Protein AF-A0A7V8E0U6-F1 (afdb_monomer_lite)

Secondary structure (DSSP, 8-state):
-----THHHHHHHHHHHHHHHTT-------TTSSSS-HHHHHTTPPPTT-SHHIIIIIHHHHHHHHHHHHHTTS-THHHHHHHTTPPPTT--TTTT-TTS-HHHHHHHHHHHHHHTTTHHHHHTTTHHHHTTTTS-TTSHHHHHHHTT-

Sequence (149 aa):
MKSASIGGILVLVVALTAAAWLAFDGASGGGCAQSGDCARCHKGSPPSTHTPGYVAEGHGPAALLNRASCLGCHKRESCDECHLKERPKWHTSGFRAPGRGREEREEHVRVAAAHRQACGECHAVRFASQCAECHRPDEAWLKAAEGER

pLDDT: mean 75.72, std 17.38, range [38.5, 96.12]

Radius of gyration: 33.5 Å; chains: 1; bounding box: 38×29×120 Å

Structure (mmCIF, N/CA/C/O backbone):
data_AF-A0A7V8E0U6-F1
#
_entry.id   AF-A0A7V8E0U6-F1
#
loop_
_atom_site.group_PDB
_atom_site.id
_atom_site.type_symbol
_atom_site.label_atom_id
_atom_site.label_alt_id
_atom_site.label_comp_id
_atom_site.label_asym_id
_atom_site.label_entity_id
_atom_site.label_seq_id
_atom_site.pdbx_PDB_ins_code
_atom_site.Cartn_x
_atom_site.Cartn_y
_atom_site.Cartn_z
_atom_site.occupancy
_atom_site.B_iso_or_equiv
_atom_site.auth_seq_id
_atom_site.auth_comp_id
_atom_site.auth_asym_id
_atom_site.auth_atom_id
_atom_site.pdbx_PDB_model_num
ATOM 1 N N . MET A 1 1 ? 15.952 13.798 -97.010 1.00 42.66 1 MET A N 1
ATOM 2 C CA . MET A 1 1 ? 17.009 13.391 -96.059 1.00 42.66 1 MET A CA 1
ATOM 3 C C . MET A 1 1 ? 16.366 13.146 -94.697 1.00 42.66 1 MET A C 1
ATOM 5 O O . MET A 1 1 ? 15.812 14.074 -94.139 1.00 42.66 1 MET A O 1
ATOM 9 N N . LYS A 1 2 ? 16.383 11.873 -94.270 1.00 44.47 2 LYS A N 1
ATOM 10 C CA . LYS A 1 2 ? 16.235 11.281 -92.920 1.00 44.47 2 LYS A CA 1
ATOM 11 C C . LYS A 1 2 ? 15.238 11.909 -91.923 1.00 44.47 2 LYS A C 1
ATOM 13 O O . LYS A 1 2 ? 15.576 12.820 -91.178 1.00 44.47 2 LYS A O 1
ATOM 18 N N . SER A 1 3 ? 14.061 11.285 -91.831 1.00 48.78 3 SER A N 1
ATOM 19 C CA . SER A 1 3 ? 13.158 11.343 -90.676 1.00 48.78 3 SER A CA 1
ATOM 20 C C . SER A 1 3 ? 13.837 10.726 -89.446 1.00 48.78 3 SER A C 1
ATOM 22 O O . SER A 1 3 ? 14.293 9.584 -89.504 1.00 48.78 3 SER A O 1
ATOM 24 N N . ALA A 1 4 ? 13.925 11.473 -88.346 1.00 51.97 4 ALA A N 1
ATOM 25 C CA . ALA A 1 4 ? 14.442 10.983 -87.072 1.00 51.97 4 ALA A CA 1
ATOM 26 C C . ALA A 1 4 ? 13.318 10.296 -86.274 1.00 51.97 4 ALA A C 1
ATOM 28 O O . ALA A 1 4 ? 12.265 10.885 -86.034 1.00 51.97 4 ALA A O 1
ATOM 29 N N . SER A 1 5 ? 13.540 9.040 -85.882 1.00 49.00 5 SER A N 1
ATOM 30 C CA . SER A 1 5 ? 12.605 8.230 -85.095 1.00 49.00 5 SER A CA 1
ATOM 31 C C . SER A 1 5 ? 12.454 8.763 -83.668 1.00 49.00 5 SER A C 1
ATOM 33 O O . SER A 1 5 ? 13.331 8.587 -82.828 1.00 49.00 5 SER A O 1
ATOM 35 N N . ILE A 1 6 ? 11.290 9.346 -83.382 1.00 55.16 6 ILE A N 1
ATOM 36 C CA . ILE A 1 6 ? 10.866 9.848 -82.060 1.00 55.16 6 ILE A CA 1
ATOM 37 C C . ILE A 1 6 ? 10.639 8.693 -81.049 1.00 55.16 6 ILE A C 1
ATOM 39 O O . ILE A 1 6 ? 10.606 8.909 -79.840 1.00 55.16 6 ILE A O 1
ATOM 43 N N . GLY A 1 7 ? 10.566 7.439 -81.513 1.00 47.44 7 GLY A N 1
ATOM 44 C CA . GLY A 1 7 ? 10.284 6.261 -80.679 1.00 47.44 7 GLY A CA 1
ATOM 45 C C . GLY A 1 7 ? 11.411 5.790 -79.745 1.00 47.44 7 GLY A C 1
ATOM 46 O O . GLY A 1 7 ? 11.140 5.021 -78.830 1.00 47.44 7 GLY A O 1
ATOM 47 N N . GLY A 1 8 ? 12.658 6.239 -79.931 1.00 47.91 8 GLY A N 1
ATOM 48 C CA . GLY A 1 8 ? 13.799 5.770 -79.123 1.00 47.91 8 GLY A CA 1
ATOM 49 C C . GLY A 1 8 ? 13.958 6.461 -77.763 1.00 47.91 8 GLY A C 1
ATOM 50 O O . GLY A 1 8 ? 14.526 5.883 -76.840 1.00 47.91 8 GLY A O 1
ATOM 51 N N . ILE A 1 9 ? 13.447 7.687 -77.616 1.00 52.44 9 ILE A N 1
ATOM 52 C CA . ILE A 1 9 ? 13.690 8.519 -76.423 1.00 52.44 9 ILE A CA 1
ATOM 53 C C . ILE A 1 9 ? 12.694 8.189 -75.298 1.00 52.44 9 ILE A C 1
ATOM 55 O O . ILE A 1 9 ? 13.054 8.238 -74.124 1.00 52.44 9 ILE A O 1
ATOM 59 N N . LEU A 1 10 ? 11.466 7.775 -75.632 1.00 47.56 10 LEU A N 1
ATOM 60 C CA . LEU A 1 10 ? 10.420 7.525 -74.632 1.00 47.56 10 LEU A CA 1
ATOM 61 C C . LEU A 1 10 ? 10.672 6.264 -73.783 1.00 47.56 10 LEU A C 1
ATOM 63 O O . LEU A 1 10 ? 10.297 6.226 -72.615 1.00 47.56 10 LEU A O 1
ATOM 67 N N . VAL A 1 11 ? 11.338 5.246 -74.341 1.00 51.78 11 VAL A N 1
ATOM 68 C CA . VAL A 1 11 ? 11.602 3.973 -73.640 1.00 51.78 11 VAL A CA 1
ATOM 69 C C . VAL A 1 11 ? 12.697 4.127 -72.572 1.00 51.78 11 VAL A C 1
ATOM 71 O O . VAL A 1 11 ? 12.629 3.496 -71.520 1.00 51.78 11 VAL A O 1
ATOM 74 N N . LEU A 1 12 ? 13.667 5.023 -72.784 1.00 47.62 12 LEU A N 1
ATOM 75 C CA . LEU A 1 12 ? 14.757 5.271 -71.831 1.00 47.62 12 LEU A CA 1
ATOM 76 C C . LEU A 1 12 ? 14.310 6.056 -70.585 1.00 47.62 12 LEU A C 1
ATOM 78 O O . LEU A 1 12 ? 14.838 5.818 -69.501 1.00 47.62 12 LEU A O 1
ATOM 82 N N . VAL A 1 13 ? 13.310 6.938 -70.693 1.00 52.38 13 VAL A N 1
ATOM 83 C CA . VAL A 1 13 ? 12.819 7.720 -69.539 1.00 52.38 13 VAL A CA 1
ATOM 84 C C . VAL A 1 13 ? 11.964 6.864 -68.595 1.00 52.38 13 VAL A C 1
ATOM 86 O O . VAL A 1 13 ? 12.038 7.032 -67.380 1.00 52.38 13 VAL A O 1
ATOM 89 N N . VAL A 1 14 ? 11.210 5.893 -69.122 1.00 51.28 14 VAL A N 1
ATOM 90 C CA . VAL A 1 14 ? 10.405 4.966 -68.301 1.00 51.28 14 VAL A CA 1
ATOM 91 C C . VAL A 1 14 ? 11.288 3.953 -67.556 1.00 51.28 14 VAL A C 1
ATOM 93 O O . VAL A 1 14 ? 10.996 3.604 -66.414 1.00 51.28 14 VAL A O 1
ATOM 96 N N . ALA A 1 15 ? 12.410 3.527 -68.145 1.00 51.03 15 ALA A N 1
ATOM 97 C CA . ALA A 1 15 ? 13.357 2.633 -67.473 1.00 51.03 15 ALA A CA 1
ATOM 98 C C . ALA A 1 15 ? 14.134 3.326 -66.332 1.00 51.03 15 ALA A C 1
ATOM 100 O O . ALA A 1 15 ? 14.417 2.702 -65.310 1.00 51.03 15 ALA A O 1
ATOM 101 N N . LEU A 1 16 ? 14.443 4.621 -66.471 1.00 49.34 16 LEU A N 1
ATOM 102 C CA . LEU A 1 16 ? 15.179 5.382 -65.454 1.00 49.34 16 LEU A CA 1
ATOM 103 C C . LEU A 1 16 ? 14.314 5.809 -64.259 1.00 49.34 16 LEU A C 1
ATOM 105 O O . LEU A 1 16 ? 14.841 5.955 -63.159 1.00 49.34 16 LEU A O 1
ATOM 109 N N . THR A 1 17 ? 12.995 5.957 -64.422 1.00 52.44 17 THR A N 1
ATOM 110 C CA . THR A 1 17 ? 12.105 6.193 -63.275 1.00 52.44 17 THR A CA 1
ATOM 111 C C . THR A 1 17 ? 11.807 4.901 -62.520 1.00 52.44 17 THR A C 1
ATOM 113 O O . THR A 1 17 ? 11.828 4.924 -61.295 1.00 52.44 17 THR A O 1
ATOM 116 N N . ALA A 1 18 ? 11.636 3.758 -63.196 1.00 49.75 18 ALA A N 1
ATOM 117 C CA . ALA A 1 18 ? 11.420 2.465 -62.532 1.00 49.75 18 ALA A CA 1
ATOM 118 C C . ALA A 1 18 ? 12.586 2.051 -61.608 1.00 49.75 18 ALA A C 1
ATOM 120 O O . ALA A 1 18 ? 12.354 1.503 -60.532 1.00 49.75 18 ALA A O 1
ATOM 121 N N . ALA A 1 19 ? 13.831 2.371 -61.980 1.00 50.41 19 ALA A N 1
ATOM 122 C CA . ALA A 1 19 ? 15.002 2.125 -61.134 1.00 50.41 19 ALA A CA 1
ATOM 123 C C . ALA A 1 19 ? 15.084 3.063 -59.910 1.00 50.41 19 ALA A C 1
ATOM 125 O O . ALA A 1 19 ? 15.640 2.680 -58.885 1.00 50.41 19 ALA A O 1
ATOM 126 N N . ALA A 1 20 ? 14.504 4.266 -59.985 1.00 50.25 20 ALA A N 1
ATOM 127 C CA . ALA A 1 20 ? 14.517 5.237 -58.890 1.00 50.25 20 ALA A CA 1
ATOM 128 C C . ALA A 1 20 ? 13.473 4.940 -57.793 1.00 50.25 20 ALA A C 1
ATOM 130 O O . ALA A 1 20 ? 13.692 5.294 -56.638 1.00 50.25 20 ALA A O 1
ATOM 131 N N . TRP A 1 21 ? 12.369 4.251 -58.115 1.00 51.75 21 TRP A N 1
ATOM 132 C CA . TRP A 1 21 ? 11.378 3.817 -57.113 1.00 51.75 21 TRP A CA 1
ATOM 133 C C . TRP A 1 21 ? 11.857 2.626 -56.275 1.00 51.75 21 TRP A C 1
ATOM 135 O O . TRP A 1 21 ? 11.472 2.504 -55.116 1.00 51.75 21 TRP A O 1
ATOM 145 N N . LEU A 1 22 ? 12.723 1.773 -56.830 1.00 51.38 22 LEU A N 1
ATOM 146 C CA . LEU A 1 22 ? 13.298 0.626 -56.113 1.00 51.38 22 LEU A CA 1
ATOM 147 C C . LEU A 1 22 ? 14.477 1.003 -55.199 1.00 51.38 22 LEU A C 1
ATOM 149 O O . LEU A 1 22 ? 14.935 0.157 -54.440 1.00 51.38 22 LEU A O 1
ATOM 153 N N . ALA A 1 23 ? 14.953 2.250 -55.264 1.00 50.81 23 ALA A N 1
ATOM 154 C CA . ALA A 1 23 ? 16.053 2.767 -54.447 1.00 50.81 23 ALA A CA 1
ATOM 155 C C . ALA A 1 23 ? 15.599 3.790 -53.390 1.00 50.81 23 ALA A C 1
ATOM 157 O O . ALA A 1 23 ? 16.434 4.394 -52.718 1.00 50.81 23 ALA A O 1
ATOM 158 N N . PHE A 1 24 ? 14.288 4.002 -53.221 1.00 47.97 24 PHE A N 1
ATOM 159 C CA . PHE A 1 24 ? 13.779 4.725 -52.059 1.00 47.97 24 PHE A CA 1
ATOM 160 C C . PHE A 1 24 ? 13.767 3.757 -50.874 1.00 47.97 24 PHE A C 1
ATOM 162 O O . PHE A 1 24 ? 12.723 3.222 -50.499 1.00 47.97 24 PHE A O 1
ATOM 169 N N . ASP A 1 25 ? 14.961 3.489 -50.338 1.00 55.44 25 ASP A N 1
ATOM 170 C CA . ASP A 1 25 ? 15.151 2.868 -49.033 1.00 55.44 25 ASP A CA 1
ATOM 171 C C . ASP A 1 25 ? 14.319 3.663 -48.029 1.00 55.44 25 ASP A C 1
ATOM 173 O O . ASP A 1 25 ? 14.647 4.785 -47.629 1.00 55.44 25 ASP A O 1
ATOM 177 N N . GLY A 1 26 ? 13.156 3.098 -47.714 1.00 52.97 26 GLY A N 1
ATOM 178 C CA . GLY A 1 26 ? 12.222 3.660 -46.770 1.00 52.97 26 GLY A CA 1
ATOM 179 C C . GLY A 1 26 ? 12.950 3.906 -45.463 1.00 52.97 26 GLY A C 1
ATOM 180 O O . GLY A 1 26 ? 13.454 2.974 -44.853 1.00 52.97 26 GLY A O 1
ATOM 181 N N . ALA A 1 27 ? 12.969 5.175 -45.065 1.00 54.62 27 ALA A N 1
ATOM 182 C CA . ALA A 1 27 ? 13.224 5.639 -43.716 1.00 54.62 27 ALA A CA 1
ATOM 183 C C . ALA A 1 27 ? 14.419 4.969 -43.016 1.00 54.62 27 ALA A C 1
ATOM 185 O O . ALA A 1 27 ? 14.303 3.929 -42.371 1.00 54.62 27 ALA A O 1
ATOM 186 N N . SER A 1 28 ? 15.533 5.694 -42.975 1.00 56.56 28 SER A N 1
ATOM 187 C CA . SER A 1 28 ? 16.523 5.624 -41.900 1.00 56.56 28 SER A CA 1
ATOM 188 C C . SER A 1 28 ? 15.892 6.007 -40.544 1.00 56.56 28 SER A C 1
ATOM 190 O O . SER A 1 28 ? 16.256 7.005 -39.925 1.00 56.56 28 SER A O 1
ATOM 192 N N . GLY A 1 29 ? 14.896 5.244 -40.092 1.00 54.31 29 GLY A N 1
ATOM 193 C CA . GLY A 1 29 ? 14.456 5.185 -38.710 1.00 54.31 29 GLY A CA 1
ATOM 194 C C . GLY A 1 29 ? 15.443 4.293 -37.974 1.00 54.31 29 GLY A C 1
ATOM 195 O O . GLY A 1 29 ? 15.597 3.128 -38.326 1.00 54.31 29 GLY A O 1
ATOM 196 N N . GLY A 1 30 ? 16.170 4.869 -37.014 1.00 56.81 30 GLY A N 1
ATOM 197 C CA . GLY A 1 30 ? 17.247 4.203 -36.281 1.00 56.81 30 GLY A CA 1
ATOM 198 C C . GLY A 1 30 ? 16.896 2.770 -35.865 1.00 56.81 30 GLY A C 1
ATOM 199 O O . GLY A 1 30 ? 15.773 2.497 -35.443 1.00 56.81 30 GLY A O 1
ATOM 200 N N . GLY A 1 31 ? 17.873 1.870 -36.009 1.00 57.62 31 GLY A N 1
ATOM 201 C CA . GLY A 1 31 ? 17.757 0.403 -36.004 1.00 57.62 31 GLY A CA 1
ATOM 202 C C . GLY A 1 31 ? 17.262 -0.286 -34.724 1.00 57.62 31 GLY A C 1
ATOM 203 O O . GLY A 1 31 ? 17.632 -1.427 -34.466 1.00 57.62 31 GLY A O 1
ATOM 204 N N . CYS A 1 32 ? 16.422 0.363 -33.923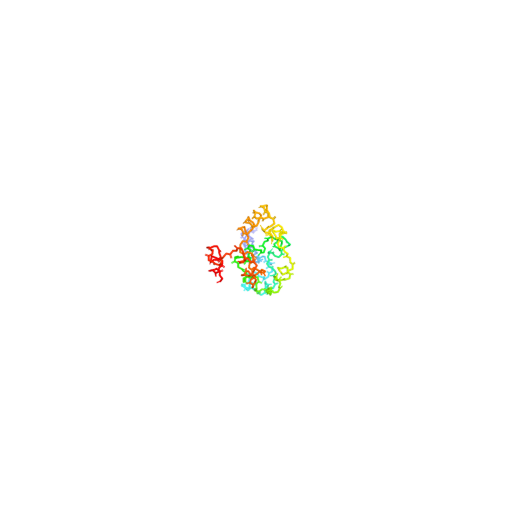 1.00 58.22 32 CYS A N 1
ATOM 205 C CA . CYS A 1 32 ? 15.872 -0.181 -32.686 1.00 58.22 32 CYS A CA 1
ATOM 206 C C . CYS A 1 32 ? 14.651 -1.084 -32.928 1.00 58.22 32 CYS A C 1
ATOM 208 O O . CYS A 1 32 ? 14.470 -2.060 -32.209 1.00 58.22 32 CYS A O 1
ATOM 210 N N . ALA A 1 33 ? 13.823 -0.805 -33.944 1.00 59.41 33 ALA A N 1
ATOM 211 C CA . ALA A 1 33 ? 12.624 -1.608 -34.226 1.00 59.41 33 ALA A CA 1
ATOM 212 C C . ALA A 1 33 ? 12.917 -2.915 -34.991 1.00 59.41 33 ALA A C 1
ATOM 214 O O . ALA A 1 33 ? 12.077 -3.809 -35.034 1.00 59.41 33 ALA A O 1
ATOM 215 N N . GLN A 1 34 ? 14.098 -3.036 -35.604 1.00 60.84 34 GLN A N 1
ATOM 216 C CA . GLN A 1 34 ? 14.380 -4.068 -36.607 1.00 60.84 34 GLN A CA 1
ATOM 217 C C . GLN A 1 34 ? 15.057 -5.325 -36.040 1.00 60.84 34 GLN A C 1
ATOM 219 O O . GLN A 1 34 ? 15.046 -6.368 -36.686 1.00 60.84 34 GLN A O 1
ATOM 224 N N . SER A 1 35 ? 15.622 -5.253 -34.829 1.00 66.50 35 SER A N 1
ATOM 225 C CA . SER A 1 35 ? 16.321 -6.381 -34.196 1.00 66.50 35 SER A CA 1
ATOM 226 C C . SER A 1 35 ? 15.389 -7.376 -33.497 1.00 66.50 35 SER A C 1
ATOM 228 O O . SER A 1 35 ? 15.832 -8.471 -33.161 1.00 66.50 35 SER A O 1
ATOM 230 N N . GLY A 1 36 ? 14.131 -7.003 -33.217 1.00 70.19 36 GLY A N 1
ATOM 231 C CA . GLY A 1 36 ? 13.197 -7.796 -32.400 1.00 70.19 36 GLY A CA 1
ATOM 232 C C . GLY A 1 36 ? 13.623 -7.975 -30.932 1.00 70.19 36 GLY A C 1
ATOM 233 O O . GLY A 1 36 ? 12.861 -8.500 -30.124 1.00 70.19 36 GLY A O 1
ATOM 234 N N . ASP A 1 37 ? 14.820 -7.510 -30.567 1.00 79.31 37 ASP A N 1
ATOM 235 C CA . ASP A 1 37 ? 15.397 -7.592 -29.230 1.00 79.31 37 ASP A CA 1
ATOM 236 C C . ASP A 1 37 ? 15.134 -6.279 -28.485 1.00 79.31 37 ASP A C 1
ATOM 238 O O . ASP A 1 37 ? 16.021 -5.453 -28.262 1.00 79.31 37 ASP A O 1
ATOM 242 N N . CYS A 1 38 ? 13.867 -6.071 -28.118 1.00 78.31 38 CYS A N 1
ATOM 243 C CA . CYS A 1 38 ? 13.422 -4.881 -27.389 1.00 78.31 38 CYS A CA 1
ATOM 244 C C . CYS A 1 38 ? 14.183 -4.716 -26.062 1.00 78.31 38 CYS A C 1
ATOM 246 O O . CYS A 1 38 ? 14.463 -3.598 -25.625 1.00 78.31 38 CYS A O 1
ATOM 248 N N . ALA A 1 39 ? 14.544 -5.836 -25.425 1.00 79.44 39 ALA A N 1
ATOM 249 C CA . ALA A 1 39 ? 15.233 -5.855 -24.142 1.00 79.44 39 ALA A CA 1
ATOM 250 C C . ALA A 1 39 ? 16.625 -5.220 -24.231 1.00 79.44 39 ALA A C 1
ATOM 252 O O . ALA A 1 39 ? 17.036 -4.546 -23.291 1.00 79.44 39 ALA A O 1
ATOM 253 N N . ARG A 1 40 ? 17.333 -5.363 -25.356 1.00 81.88 40 ARG A N 1
ATOM 254 C CA . ARG A 1 40 ? 18.666 -4.771 -25.543 1.00 81.88 40 ARG A CA 1
ATOM 255 C C . ARG A 1 40 ? 18.705 -3.263 -25.304 1.00 81.88 40 ARG A C 1
ATOM 257 O O . ARG A 1 40 ? 19.646 -2.778 -24.684 1.00 81.88 40 ARG A O 1
ATOM 264 N N . CYS A 1 41 ? 17.694 -2.540 -25.780 1.00 79.00 41 CYS A N 1
ATOM 265 C CA . CYS A 1 41 ? 17.616 -1.086 -25.639 1.00 79.00 41 CYS A CA 1
ATOM 266 C C . CYS A 1 41 ? 16.807 -0.659 -24.409 1.00 79.00 41 CYS A C 1
ATOM 268 O O . CYS A 1 41 ? 17.167 0.311 -23.750 1.00 79.00 41 CYS A O 1
ATOM 270 N N . HIS A 1 42 ? 15.735 -1.380 -24.071 1.00 79.56 42 HIS A N 1
ATOM 271 C CA . HIS A 1 42 ? 14.843 -0.989 -22.977 1.00 79.56 42 HIS A CA 1
ATOM 272 C C . HIS A 1 42 ? 15.264 -1.510 -21.599 1.00 79.56 42 HIS A C 1
ATOM 274 O O . HIS A 1 42 ? 14.654 -1.135 -20.597 1.00 79.56 42 HIS A O 1
ATOM 280 N N . LYS A 1 43 ? 16.306 -2.343 -21.496 1.00 83.19 43 LYS A N 1
ATOM 281 C CA . LYS A 1 43 ? 16.808 -2.820 -20.201 1.00 83.19 43 LYS A CA 1
ATOM 282 C C . LYS A 1 43 ? 17.204 -1.640 -19.311 1.00 83.19 43 LYS A C 1
ATOM 284 O O . LYS A 1 43 ? 18.106 -0.878 -19.639 1.00 83.19 43 LYS A O 1
ATOM 289 N N . GLY A 1 44 ? 16.530 -1.515 -18.169 1.00 79.94 44 GLY A N 1
ATOM 290 C CA . GLY A 1 44 ? 16.749 -0.425 -17.215 1.00 79.94 44 GLY A CA 1
ATOM 291 C C . GLY A 1 44 ? 16.136 0.918 -17.623 1.00 79.94 44 GLY A C 1
ATOM 292 O O . GLY A 1 44 ? 16.286 1.885 -16.882 1.00 79.94 44 GLY A O 1
ATOM 293 N N . SER A 1 45 ? 15.431 0.994 -18.758 1.00 87.88 45 SER A N 1
ATOM 294 C CA . SER A 1 45 ? 14.632 2.176 -19.085 1.00 87.88 45 SER A CA 1
ATOM 295 C C . SER A 1 45 ? 13.409 2.226 -18.170 1.00 87.88 45 SE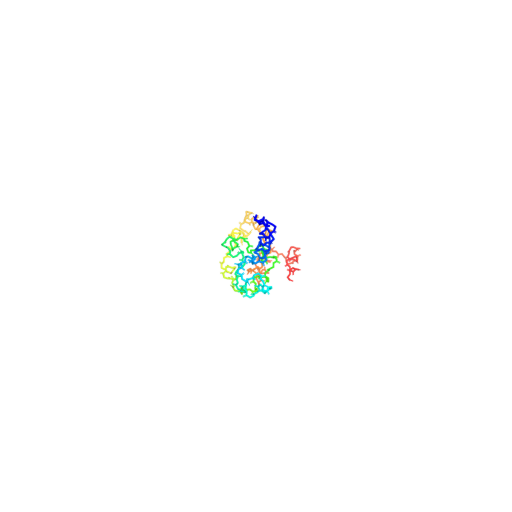R A C 1
ATOM 297 O O . SER A 1 45 ? 12.680 1.232 -18.090 1.00 87.88 45 SER A O 1
ATOM 299 N N . PRO A 1 46 ? 13.154 3.352 -17.486 1.00 88.81 46 PRO A N 1
ATOM 300 C CA . PRO A 1 46 ? 11.976 3.468 -16.651 1.00 88.81 46 PRO A CA 1
ATOM 301 C C . PRO A 1 46 ? 10.709 3.394 -17.520 1.00 88.81 46 PRO A C 1
ATOM 303 O O . PRO A 1 46 ? 10.675 3.972 -18.612 1.00 88.81 46 PRO A O 1
ATOM 306 N N . PRO A 1 47 ? 9.650 2.704 -17.067 1.00 88.75 47 PRO A N 1
ATOM 307 C CA . PRO A 1 47 ? 8.359 2.753 -17.733 1.00 88.75 47 PRO A CA 1
ATOM 308 C C . PRO A 1 47 ? 7.795 4.178 -17.718 1.00 88.75 47 PRO A C 1
ATOM 310 O O . PRO A 1 47 ? 8.124 4.991 -16.852 1.00 88.75 47 PRO A O 1
ATOM 313 N N . SER A 1 48 ? 6.868 4.458 -18.634 1.00 90.81 48 SER A N 1
ATOM 314 C CA . SER A 1 48 ? 6.187 5.759 -18.753 1.00 90.81 48 SER A CA 1
ATOM 315 C C . SER A 1 48 ? 5.443 6.194 -17.485 1.00 90.81 48 SER A C 1
ATOM 317 O O . SER A 1 48 ? 5.096 7.362 -17.339 1.00 90.81 48 SER A O 1
ATOM 319 N N . THR A 1 49 ? 5.222 5.274 -16.547 1.00 92.50 49 THR A N 1
ATOM 320 C CA . THR A 1 49 ? 4.648 5.542 -15.231 1.00 92.50 49 THR A CA 1
ATOM 321 C C . THR A 1 49 ? 5.616 6.219 -14.264 1.00 92.50 49 THR A C 1
ATOM 323 O O . THR A 1 49 ? 5.166 6.673 -13.223 1.00 92.50 49 THR A O 1
ATOM 326 N N . HIS A 1 50 ? 6.914 6.355 -14.560 1.00 94.50 50 HIS A N 1
ATOM 327 C CA . HIS A 1 50 ? 7.867 7.077 -13.701 1.00 94.50 50 HIS A CA 1
ATOM 328 C C . HIS A 1 50 ? 7.666 8.597 -13.771 1.00 94.50 50 HIS A C 1
ATOM 330 O O . HIS A 1 50 ? 8.483 9.349 -14.297 1.00 94.50 50 HIS A O 1
ATOM 336 N N . THR A 1 51 ? 6.543 9.049 -13.225 1.00 95.81 51 THR A N 1
ATOM 337 C CA . THR A 1 51 ? 6.149 10.452 -13.134 1.00 95.81 51 THR A CA 1
ATOM 338 C C . THR A 1 51 ? 5.836 10.807 -11.681 1.00 95.81 51 THR A C 1
ATOM 340 O O . THR A 1 51 ? 5.402 9.935 -10.920 1.00 95.81 51 THR A O 1
ATOM 343 N N . PRO A 1 52 ? 5.983 12.082 -11.276 1.00 93.94 52 PRO A N 1
ATOM 344 C CA . PRO A 1 52 ? 5.614 12.510 -9.928 1.00 93.94 52 PRO A CA 1
ATOM 345 C C . PRO A 1 52 ? 4.159 12.178 -9.566 1.00 93.94 52 PRO A C 1
ATOM 347 O O . PRO A 1 52 ? 3.889 11.742 -8.452 1.00 93.94 52 PRO A O 1
ATOM 350 N N . GLY A 1 53 ? 3.227 12.312 -10.519 1.00 94.69 53 GLY A N 1
ATOM 351 C CA . GLY A 1 53 ? 1.813 11.990 -10.300 1.00 94.69 53 GLY A CA 1
ATOM 352 C C . GLY A 1 53 ? 1.568 10.505 -10.022 1.00 94.69 53 GLY A C 1
ATOM 353 O O . GLY A 1 53 ? 0.768 10.154 -9.159 1.00 94.69 53 GLY A O 1
ATOM 354 N N . T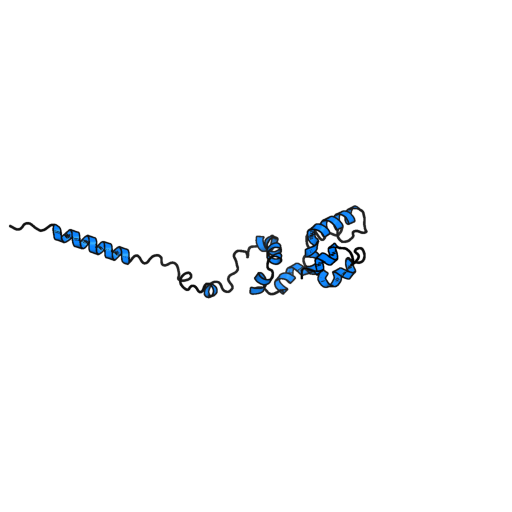YR A 1 54 ? 2.307 9.614 -10.685 1.00 94.56 54 TYR A N 1
ATOM 355 C CA . TYR A 1 54 ? 2.204 8.182 -10.410 1.00 94.56 54 TYR A CA 1
ATOM 356 C C . TYR A 1 54 ? 2.727 7.823 -9.018 1.00 94.56 54 TYR A C 1
ATOM 358 O O . TYR A 1 54 ? 2.096 7.041 -8.311 1.00 94.56 54 TYR A O 1
ATOM 366 N N . VAL A 1 55 ? 3.849 8.411 -8.596 1.00 89.69 55 VAL A N 1
ATOM 367 C CA . VAL A 1 55 ? 4.352 8.210 -7.229 1.00 89.69 55 VAL A CA 1
ATOM 368 C C . VAL A 1 55 ? 3.356 8.763 -6.209 1.00 89.69 55 VAL A C 1
ATOM 370 O O . VAL A 1 55 ? 3.115 8.115 -5.199 1.00 89.69 55 VAL A O 1
ATOM 373 N N . ALA A 1 56 ? 2.710 9.896 -6.484 1.00 88.25 56 ALA A N 1
ATOM 374 C CA . ALA A 1 56 ? 1.728 10.474 -5.571 1.00 88.25 56 ALA A CA 1
ATOM 375 C C . ALA A 1 56 ? 0.439 9.637 -5.439 1.00 88.25 56 ALA A C 1
ATOM 377 O O . ALA A 1 56 ? -0.084 9.504 -4.334 1.00 88.25 56 ALA A O 1
ATOM 378 N N . GLU A 1 57 ? -0.082 9.083 -6.540 1.00 89.00 57 GLU A N 1
ATOM 379 C CA . GLU A 1 57 ? -1.446 8.521 -6.554 1.00 89.00 57 GLU A CA 1
ATOM 380 C C . GLU A 1 57 ? -1.584 7.182 -7.297 1.00 89.00 57 GLU A C 1
ATOM 382 O O . GLU A 1 57 ? -2.457 6.377 -6.976 1.00 89.00 57 GLU A O 1
ATOM 387 N N . GLY A 1 58 ? -0.727 6.912 -8.282 1.00 91.75 58 GLY A N 1
ATOM 388 C CA . GLY A 1 58 ? -0.868 5.760 -9.179 1.00 91.75 58 GLY A CA 1
ATOM 389 C C . GLY A 1 58 ? -0.256 4.453 -8.667 1.00 91.75 58 GLY A C 1
ATOM 390 O O . GLY A 1 58 ? -0.748 3.373 -9.001 1.00 91.75 58 GLY A O 1
ATOM 391 N N . HIS A 1 59 ? 0.800 4.520 -7.853 1.00 94.00 59 HIS A N 1
ATOM 392 C CA . HIS A 1 59 ? 1.558 3.328 -7.459 1.00 94.00 59 HIS A CA 1
ATOM 393 C C . HIS A 1 59 ? 0.767 2.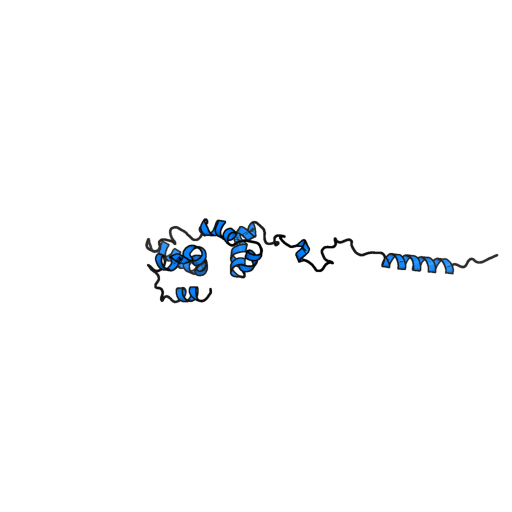389 -6.536 1.00 94.00 59 HIS A C 1
ATOM 395 O O . HIS A 1 59 ? 0.944 1.178 -6.621 1.00 94.00 59 HIS A O 1
ATOM 401 N N . GLY A 1 60 ? -0.120 2.922 -5.688 1.00 89.31 60 GLY A N 1
ATOM 402 C CA . GLY A 1 60 ? -0.923 2.130 -4.751 1.00 89.31 60 GLY A CA 1
ATOM 403 C C . GLY A 1 60 ? -1.845 1.132 -5.465 1.00 89.31 60 GLY A C 1
ATOM 404 O O . GLY A 1 60 ? -1.686 -0.075 -5.274 1.00 89.31 60 GLY A O 1
ATOM 405 N N . PRO A 1 61 ? -2.760 1.593 -6.341 1.00 89.94 61 PRO A N 1
ATOM 406 C CA . PRO A 1 61 ? -3.604 0.705 -7.141 1.00 89.94 61 PRO A CA 1
ATOM 407 C C . PRO A 1 61 ? -2.803 -0.280 -8.003 1.00 89.94 61 PRO A C 1
ATOM 409 O O . PRO A 1 61 ? -3.149 -1.456 -8.086 1.00 89.94 61 PRO A O 1
ATOM 412 N N . ALA A 1 62 ? -1.699 0.168 -8.606 1.00 92.44 62 ALA A N 1
ATOM 413 C CA . ALA A 1 62 ? -0.845 -0.7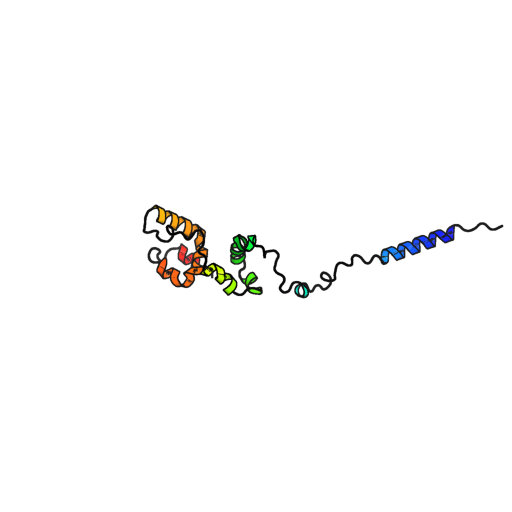03 -9.410 1.00 92.44 62 ALA A CA 1
ATOM 414 C C . ALA A 1 62 ? -0.173 -1.807 -8.572 1.00 92.44 62 ALA A C 1
ATOM 416 O O . ALA A 1 62 ? -0.105 -2.958 -9.005 1.00 92.44 62 ALA A O 1
ATOM 417 N N . ALA A 1 63 ? 0.280 -1.485 -7.357 1.00 91.00 63 ALA A N 1
ATOM 418 C CA . ALA A 1 63 ? 0.884 -2.447 -6.441 1.00 91.00 63 ALA A CA 1
ATOM 419 C C . ALA A 1 63 ? -0.130 -3.469 -5.902 1.00 91.00 63 ALA A C 1
ATOM 421 O O . ALA A 1 63 ? 0.260 -4.607 -5.641 1.00 91.00 63 ALA A O 1
ATOM 422 N N . LEU A 1 64 ? -1.410 -3.097 -5.768 1.00 85.88 64 LEU A N 1
ATOM 423 C CA . LEU A 1 64 ? -2.487 -4.041 -5.440 1.00 85.88 64 LEU A CA 1
ATOM 424 C C . LEU A 1 64 ? -2.716 -5.057 -6.564 1.00 85.88 64 LEU A C 1
ATOM 426 O O . LEU A 1 64 ? -2.963 -6.225 -6.288 1.00 85.88 64 LEU A O 1
ATOM 430 N N . LEU A 1 65 ? -2.605 -4.627 -7.823 1.00 90.38 65 LEU A N 1
ATOM 431 C CA . LEU A 1 65 ? -2.774 -5.512 -8.976 1.00 90.38 65 LEU A CA 1
ATOM 432 C C . LEU A 1 65 ? -1.562 -6.422 -9.194 1.00 90.38 65 LEU A C 1
ATOM 434 O O . LEU A 1 65 ? -1.720 -7.612 -9.455 1.00 90.38 65 LEU A O 1
ATOM 438 N N . ASN A 1 66 ? -0.348 -5.867 -9.141 1.00 92.50 66 ASN A N 1
ATOM 439 C CA . ASN A 1 66 ? 0.871 -6.630 -9.391 1.00 92.50 66 ASN A CA 1
ATOM 440 C C . ASN A 1 66 ? 2.111 -5.964 -8.778 1.00 92.50 66 ASN A C 1
ATOM 442 O O . ASN A 1 66 ? 2.934 -5.367 -9.480 1.00 92.50 66 ASN A O 1
ATOM 446 N N . ARG A 1 67 ? 2.303 -6.136 -7.465 1.00 90.12 67 ARG A N 1
ATOM 447 C CA . ARG A 1 67 ? 3.515 -5.680 -6.758 1.00 90.12 67 ARG A CA 1
ATOM 448 C C . ARG A 1 67 ? 4.807 -6.277 -7.332 1.00 90.12 67 ARG A C 1
ATOM 450 O O . ARG A 1 67 ? 5.840 -5.611 -7.330 1.00 90.12 67 ARG A O 1
ATOM 457 N N . ALA A 1 68 ? 4.765 -7.509 -7.845 1.00 93.88 68 ALA A N 1
ATOM 458 C CA . ALA A 1 68 ? 5.946 -8.183 -8.389 1.00 93.88 68 ALA A CA 1
ATOM 459 C C . ALA A 1 68 ? 6.524 -7.464 -9.621 1.00 93.88 68 ALA A C 1
ATOM 461 O O . ALA A 1 68 ? 7.735 -7.508 -9.832 1.00 93.88 68 ALA A O 1
ATOM 462 N N . SER A 1 69 ? 5.694 -6.738 -10.381 1.00 92.12 69 SER A N 1
ATOM 463 C CA . SER A 1 69 ? 6.155 -5.920 -11.512 1.00 92.12 69 SER A CA 1
ATOM 464 C C . SER A 1 69 ? 7.177 -4.855 -11.097 1.00 92.12 69 SER A C 1
ATOM 466 O O . SER A 1 69 ? 8.152 -4.621 -11.807 1.00 92.12 69 SER A O 1
ATOM 468 N N . CYS A 1 70 ? 7.009 -4.256 -9.915 1.00 93.31 70 CYS A N 1
ATOM 469 C CA . CYS A 1 70 ? 7.921 -3.243 -9.390 1.00 93.31 70 CYS A CA 1
ATOM 470 C C . CYS A 1 70 ? 9.258 -3.865 -8.965 1.00 93.31 70 CYS A C 1
ATOM 472 O O . CYS A 1 70 ? 10.321 -3.282 -9.178 1.00 93.31 70 CYS A O 1
ATOM 474 N N . LEU A 1 71 ? 9.201 -5.077 -8.403 1.00 94.06 71 LEU A N 1
ATOM 475 C CA . LEU A 1 71 ? 10.362 -5.797 -7.876 1.00 94.06 71 LEU A CA 1
ATOM 476 C C . LEU A 1 71 ? 11.307 -6.328 -8.965 1.00 94.06 71 LEU A C 1
ATOM 478 O O . LEU A 1 71 ? 12.406 -6.782 -8.658 1.00 94.06 71 LEU A O 1
ATOM 482 N N . GLY A 1 72 ? 10.909 -6.246 -10.238 1.00 90.56 72 GLY A N 1
ATOM 483 C CA . GLY A 1 72 ? 11.794 -6.538 -11.367 1.00 90.56 72 GLY A CA 1
ATOM 484 C C . GLY A 1 72 ? 12.945 -5.536 -11.510 1.00 90.56 72 GLY A C 1
ATOM 485 O O . GLY A 1 72 ? 13.979 -5.869 -12.088 1.00 90.56 72 GLY A O 1
ATOM 486 N N . CYS A 1 73 ? 12.785 -4.320 -10.980 1.00 91.56 73 CYS A N 1
ATOM 487 C CA . CYS A 1 73 ? 13.819 -3.281 -11.007 1.00 91.56 73 CYS A CA 1
ATOM 488 C C . CYS A 1 73 ? 14.107 -2.685 -9.625 1.00 91.56 73 CYS A C 1
ATOM 490 O O . CYS A 1 73 ? 15.254 -2.346 -9.335 1.00 91.56 73 CYS A O 1
ATOM 492 N N . HIS A 1 74 ? 13.093 -2.566 -8.767 1.00 93.94 74 HIS A N 1
ATOM 493 C CA . HIS A 1 74 ? 13.230 -2.008 -7.426 1.00 93.94 74 HIS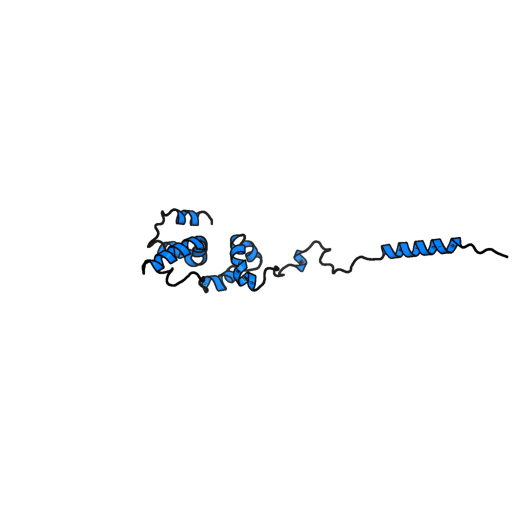 A CA 1
ATOM 494 C C . HIS A 1 74 ? 13.416 -3.096 -6.380 1.00 93.94 74 HIS A C 1
ATOM 496 O O . HIS A 1 74 ? 12.955 -4.226 -6.530 1.00 93.94 74 HIS A O 1
ATOM 502 N N . LYS A 1 75 ? 14.059 -2.732 -5.274 1.00 95.19 75 LYS A N 1
ATOM 503 C CA . LYS A 1 75 ? 14.088 -3.590 -4.094 1.00 95.19 75 LYS A CA 1
ATOM 504 C C . LYS A 1 75 ? 12.927 -3.235 -3.168 1.00 95.19 75 LYS A C 1
ATOM 506 O O . LYS A 1 75 ? 12.339 -2.162 -3.286 1.00 95.19 75 LYS A O 1
ATOM 511 N N . ARG A 1 76 ? 12.600 -4.131 -2.236 1.00 91.00 76 ARG A N 1
ATOM 512 C CA . ARG A 1 76 ? 11.504 -3.918 -1.275 1.00 91.00 76 ARG A CA 1
ATOM 513 C C . ARG A 1 76 ? 11.732 -2.672 -0.421 1.00 91.00 76 ARG A C 1
ATOM 515 O O . ARG A 1 76 ? 10.789 -1.941 -0.152 1.00 91.00 76 ARG A O 1
ATOM 522 N N . GLU A 1 77 ? 12.987 -2.390 -0.099 1.00 93.38 77 GLU A N 1
ATOM 523 C CA . GLU A 1 77 ? 13.395 -1.244 0.708 1.00 93.38 77 GLU A CA 1
ATOM 524 C C . GLU A 1 77 ? 12.992 0.090 0.059 1.00 93.38 77 GLU A C 1
ATOM 526 O O . GLU A 1 77 ? 12.717 1.050 0.769 1.00 93.38 77 GLU A O 1
ATOM 531 N N . SER A 1 78 ? 12.874 0.144 -1.276 1.00 92.94 78 SER A N 1
ATOM 532 C CA . SER A 1 78 ? 12.386 1.334 -1.985 1.00 92.94 78 SER A CA 1
ATOM 533 C C . SER A 1 78 ? 10.929 1.669 -1.644 1.00 92.94 78 SER A C 1
ATOM 535 O O . SER A 1 78 ? 10.552 2.834 -1.670 1.00 92.94 78 SER A O 1
ATOM 537 N N . CYS A 1 79 ? 10.100 0.674 -1.310 1.00 90.81 79 CYS A N 1
ATOM 538 C CA . CYS A 1 79 ? 8.747 0.913 -0.801 1.00 90.81 79 CYS A CA 1
ATOM 539 C C . CYS A 1 79 ? 8.796 1.399 0.656 1.00 90.81 79 CYS A C 1
ATOM 541 O O . CYS A 1 79 ? 8.070 2.316 1.050 1.00 90.81 79 CYS A O 1
ATOM 543 N N . ASP A 1 80 ? 9.682 0.800 1.450 1.00 88.25 80 ASP A N 1
ATOM 544 C CA . ASP A 1 80 ? 9.795 1.046 2.887 1.00 88.25 80 ASP A CA 1
ATOM 545 C C . ASP A 1 80 ? 10.261 2.475 3.213 1.00 88.25 80 ASP A C 1
ATOM 547 O O . ASP A 1 80 ? 9.912 3.008 4.270 1.00 88.25 80 ASP A O 1
ATOM 551 N N . GLU A 1 81 ? 10.997 3.119 2.298 1.00 89.06 81 GLU A N 1
ATOM 552 C CA . GLU A 1 81 ? 11.473 4.502 2.430 1.00 89.06 81 GLU A CA 1
ATOM 553 C C . GLU A 1 81 ? 10.366 5.487 2.826 1.00 89.06 81 GLU A C 1
ATOM 555 O O . GLU A 1 81 ? 10.608 6.338 3.690 1.00 89.06 81 GLU A O 1
ATOM 560 N N . CYS A 1 82 ? 9.169 5.324 2.252 1.00 88.56 82 CYS A N 1
ATOM 561 C CA . CYS A 1 82 ? 7.978 6.103 2.586 1.00 88.56 82 CYS A CA 1
ATOM 562 C C . CYS A 1 82 ? 7.019 5.318 3.486 1.00 88.56 82 CYS A C 1
ATOM 564 O O . CYS A 1 82 ? 6.590 5.845 4.508 1.00 88.56 82 CYS A O 1
ATOM 566 N N . HIS A 1 83 ? 6.711 4.052 3.180 1.00 87.00 83 HIS A N 1
ATOM 567 C CA . HIS A 1 83 ? 5.656 3.308 3.886 1.00 87.00 83 HIS A CA 1
ATOM 568 C C . HIS A 1 83 ? 5.937 3.067 5.381 1.00 87.00 83 HIS A C 1
ATOM 570 O O . HIS A 1 83 ? 4.998 2.882 6.154 1.00 87.00 83 HIS A O 1
ATOM 576 N N . LEU A 1 84 ? 7.201 3.103 5.822 1.00 84.12 84 LEU A N 1
ATOM 577 C CA . LEU A 1 84 ? 7.544 2.984 7.247 1.00 84.12 84 LEU A CA 1
ATOM 578 C C . LEU A 1 84 ? 7.652 4.331 7.978 1.00 84.12 84 LEU A C 1
ATOM 580 O O . LEU A 1 84 ? 7.722 4.352 9.209 1.00 84.12 84 LEU A O 1
ATOM 584 N N . LYS A 1 85 ? 7.671 5.456 7.253 1.00 86.00 85 LYS A N 1
ATOM 585 C CA . LYS A 1 85 ? 7.870 6.803 7.822 1.00 86.00 85 LYS A CA 1
ATOM 586 C C . LYS A 1 85 ? 6.634 7.685 7.697 1.00 86.00 85 LYS A C 1
ATOM 588 O O . LYS A 1 85 ? 6.361 8.497 8.581 1.00 86.00 85 LYS A O 1
ATOM 593 N N . GLU A 1 86 ? 5.887 7.524 6.616 1.00 88.25 86 GLU A N 1
ATOM 594 C CA . GLU A 1 86 ? 4.741 8.348 6.279 1.00 88.25 86 GLU A CA 1
ATOM 595 C C . GLU A 1 86 ? 3.451 7.664 6.697 1.00 88.25 86 GLU A C 1
ATOM 597 O O . GLU A 1 86 ? 3.119 6.552 6.290 1.00 88.25 86 GLU A O 1
ATOM 602 N N . ARG A 1 87 ? 2.692 8.364 7.536 1.00 87.81 87 ARG A N 1
ATOM 603 C CA . ARG A 1 87 ? 1.356 7.918 7.906 1.00 87.81 87 ARG A CA 1
ATOM 604 C C . ARG A 1 87 ? 0.386 8.291 6.789 1.00 87.81 87 ARG A C 1
ATOM 606 O O . ARG A 1 87 ? 0.423 9.432 6.324 1.00 87.81 87 ARG A O 1
ATOM 613 N N . PRO A 1 88 ? -0.544 7.397 6.427 1.00 86.94 88 PRO A N 1
ATOM 614 C CA . PRO A 1 88 ? -1.626 7.755 5.528 1.00 86.94 88 PRO A CA 1
ATOM 615 C C . PRO A 1 88 ? -2.429 8.943 6.066 1.00 86.94 88 PRO A C 1
ATOM 617 O O . PRO A 1 88 ? -2.608 9.086 7.277 1.00 86.94 88 PRO A O 1
ATOM 620 N N . LYS A 1 89 ? -2.981 9.771 5.172 1.00 88.38 89 LYS A N 1
ATOM 621 C CA . LYS A 1 89 ? -3.760 10.966 5.554 1.00 88.38 89 LYS A CA 1
ATOM 622 C C . LYS A 1 89 ? -4.955 10.647 6.462 1.00 88.38 89 LYS A C 1
ATOM 624 O O . LYS A 1 89 ? -5.308 11.449 7.318 1.00 88.38 89 LYS A O 1
ATOM 629 N N . TRP A 1 90 ? -5.551 9.467 6.301 1.00 89.50 90 TRP A N 1
ATOM 630 C CA . TRP A 1 90 ? -6.673 8.983 7.110 1.00 89.50 90 TRP A CA 1
ATOM 631 C C . TRP A 1 90 ? -6.262 8.480 8.505 1.00 89.50 90 TRP A C 1
ATOM 633 O O . TRP A 1 90 ? -7.117 8.187 9.336 1.00 89.50 90 TRP A O 1
ATOM 643 N N . HIS A 1 91 ? -4.964 8.392 8.800 1.00 91.06 91 HIS A N 1
ATOM 644 C CA . HIS A 1 91 ? -4.439 7.923 10.078 1.00 91.06 91 HIS A CA 1
ATOM 645 C C . HIS A 1 91 ? -4.400 9.069 11.110 1.00 91.06 91 HIS A C 1
ATOM 647 O O . HIS A 1 91 ? -3.337 9.507 11.575 1.00 91.06 91 HIS A O 1
ATOM 653 N N . THR A 1 92 ? -5.578 9.583 11.465 1.00 92.56 92 THR A N 1
ATOM 654 C CA . THR A 1 92 ? -5.773 10.727 12.371 1.00 92.56 92 THR A CA 1
ATOM 655 C C . THR A 1 92 ? -5.633 10.335 13.850 1.00 92.56 92 THR A C 1
ATOM 657 O O . THR A 1 92 ? -5.522 9.160 14.211 1.00 92.56 92 THR A O 1
ATOM 660 N N . SER A 1 93 ? -5.590 11.324 14.748 1.00 90.81 93 SER A N 1
ATOM 661 C CA . SER A 1 93 ? -5.647 11.080 16.197 1.00 90.81 93 SER A CA 1
ATOM 662 C C . SER A 1 93 ? -7.024 10.600 16.662 1.00 90.81 93 SER A C 1
ATOM 664 O O . SER A 1 93 ? -7.086 9.883 17.662 1.00 90.81 93 SER A O 1
ATOM 666 N N . GLY A 1 94 ? -8.099 10.994 15.969 1.00 90.94 94 GLY A N 1
ATOM 667 C CA . GLY A 1 94 ? -9.479 10.555 16.194 1.00 90.94 94 GLY A CA 1
ATOM 668 C C . GLY A 1 94 ? -9.639 9.065 15.934 1.00 90.94 94 GLY A C 1
ATOM 669 O O . GLY A 1 94 ? -9.871 8.296 16.866 1.00 90.94 94 GLY A O 1
ATOM 670 N N . PHE A 1 95 ? -9.319 8.650 14.709 1.00 91.75 95 PHE A N 1
ATOM 671 C CA . PHE A 1 95 ? -9.303 7.256 14.264 1.00 91.75 95 PHE A CA 1
ATOM 672 C C . PHE A 1 95 ? -8.598 6.296 15.241 1.00 91.75 95 PHE A C 1
ATOM 674 O O . PHE A 1 95 ? -9.092 5.202 15.523 1.00 91.75 95 PHE A O 1
ATOM 681 N N . ARG A 1 96 ? -7.432 6.703 15.763 1.00 89.06 96 ARG A N 1
ATOM 682 C CA . ARG A 1 96 ? -6.597 5.879 16.656 1.00 89.06 96 ARG A CA 1
ATOM 683 C C . ARG A 1 96 ? -7.150 5.708 18.070 1.00 89.06 96 ARG A C 1
ATOM 685 O O . ARG A 1 96 ? -6.589 4.931 18.835 1.00 89.06 96 ARG A O 1
ATOM 692 N N . ALA A 1 97 ? -8.180 6.453 18.449 1.00 90.38 97 ALA A N 1
ATOM 693 C CA . ALA A 1 97 ? -8.694 6.445 19.810 1.00 90.38 97 ALA A CA 1
ATOM 694 C C . ALA A 1 97 ? -10.228 6.402 19.832 1.00 90.38 97 ALA A C 1
ATOM 696 O O . ALA A 1 97 ? -10.864 7.307 20.380 1.00 90.38 97 ALA A O 1
ATOM 697 N N . PRO A 1 98 ? -10.831 5.318 19.310 1.00 89.69 98 PRO A N 1
ATOM 698 C CA . PRO A 1 98 ? -12.287 5.154 19.262 1.00 89.69 98 PRO A CA 1
ATOM 699 C C . PRO A 1 98 ? -12.959 5.144 20.648 1.00 89.69 98 PRO A C 1
ATOM 701 O O . PRO A 1 98 ? -14.182 5.221 20.750 1.00 89.69 98 PRO A O 1
ATOM 704 N N . GLY A 1 99 ? -12.178 5.036 21.728 1.00 89.69 99 GLY A N 1
ATOM 705 C CA . GLY A 1 99 ? -12.659 5.108 23.106 1.00 89.69 99 GLY A CA 1
ATOM 706 C C . GLY A 1 99 ? -12.909 6.523 23.641 1.00 89.69 99 GLY A C 1
ATOM 707 O O . GLY A 1 99 ? -13.505 6.640 24.706 1.00 89.69 99 GLY A O 1
ATOM 708 N N . ARG A 1 100 ? -12.479 7.592 22.949 1.00 92.12 100 ARG A N 1
ATOM 709 C CA . ARG A 1 100 ? -12.625 8.970 23.461 1.00 92.12 100 ARG A CA 1
ATOM 710 C C . ARG A 1 100 ? -14.038 9.539 23.365 1.00 92.12 100 ARG A C 1
ATOM 712 O O . ARG A 1 100 ? -14.381 10.414 24.153 1.00 92.12 100 ARG A O 1
ATOM 719 N N . GLY A 1 101 ? -14.855 9.043 22.443 1.00 95.19 101 GLY A N 1
ATOM 720 C CA . GLY A 1 101 ? -16.172 9.613 22.206 1.00 95.19 101 GLY A CA 1
ATOM 721 C C . GLY A 1 101 ? -16.911 8.957 21.051 1.00 95.19 101 GLY A C 1
ATOM 722 O O . GLY A 1 101 ? -16.420 8.032 20.399 1.00 95.19 101 GLY A O 1
ATOM 723 N N . ARG A 1 102 ? -18.137 9.435 20.813 1.00 95.44 102 ARG A N 1
ATOM 724 C CA . ARG A 1 102 ? -18.982 8.980 19.700 1.00 95.44 102 ARG A CA 1
ATOM 725 C C . ARG A 1 102 ? -18.357 9.333 18.351 1.00 95.44 102 ARG A C 1
ATOM 727 O O . ARG A 1 102 ? -18.342 8.489 17.465 1.00 95.44 102 ARG A O 1
ATOM 734 N N . GLU A 1 103 ? -17.822 10.543 18.224 1.00 96.12 103 GLU A N 1
ATOM 735 C CA . GLU A 1 103 ? -17.223 11.041 16.983 1.00 96.12 103 GLU A CA 1
ATOM 736 C C . GLU A 1 103 ? -16.010 10.204 16.562 1.00 96.12 103 GLU A C 1
ATOM 738 O O . GLU A 1 103 ? -15.977 9.694 15.443 1.00 96.12 103 GLU A O 1
ATOM 743 N N . GLU A 1 104 ? -15.059 9.959 17.469 1.00 95.75 104 GLU A N 1
ATOM 744 C CA . GLU A 1 104 ? -13.895 9.122 17.160 1.00 95.75 104 GLU A CA 1
ATOM 745 C C . GLU A 1 104 ? -14.273 7.686 16.822 1.00 95.75 104 GLU A C 1
ATOM 747 O O . GLU A 1 104 ? -13.644 7.062 15.968 1.00 95.75 104 GLU A O 1
ATOM 752 N N . ARG A 1 105 ? -15.307 7.147 17.473 1.00 92.81 105 ARG A N 1
ATOM 753 C CA . ARG A 1 105 ? -15.815 5.811 17.157 1.00 92.81 105 ARG A CA 1
ATOM 754 C C . ARG A 1 105 ? -16.408 5.758 15.750 1.00 92.81 105 ARG A C 1
ATOM 756 O O . ARG A 1 105 ? -16.170 4.792 15.030 1.00 92.81 105 ARG A O 1
ATOM 763 N N . GLU A 1 106 ? -17.154 6.778 15.344 1.00 94.44 106 GLU A N 1
ATOM 764 C CA . GLU A 1 106 ? -17.733 6.857 13.999 1.00 94.44 106 GLU A CA 1
ATOM 765 C C . GLU A 1 106 ? -16.664 7.056 12.924 1.00 94.44 106 GLU A C 1
ATOM 767 O O . GLU A 1 106 ? -16.696 6.390 11.885 1.00 94.44 106 GLU A O 1
ATOM 772 N N . GLU A 1 107 ? -15.675 7.914 13.183 1.00 94.38 107 GLU A N 1
ATOM 773 C CA . GLU A 1 107 ? -14.506 8.050 12.318 1.00 94.38 107 GLU A CA 1
ATOM 774 C C . GLU A 1 107 ? -13.761 6.719 12.191 1.00 94.38 107 GLU A C 1
ATOM 776 O O . GLU A 1 107 ? -13.454 6.298 11.074 1.00 94.38 107 GLU A O 1
ATOM 781 N N . HIS A 1 108 ? -13.523 6.037 13.315 1.00 93.00 108 HIS A N 1
ATOM 782 C CA . HIS A 1 108 ? -12.863 4.739 13.351 1.00 93.00 108 HIS A CA 1
ATOM 783 C C . HIS A 1 108 ? -13.548 3.724 12.440 1.00 93.00 108 HIS A C 1
ATOM 785 O O . HIS A 1 108 ? -12.898 3.155 11.565 1.00 93.00 108 HIS A O 1
ATOM 791 N N . VAL A 1 109 ? -14.862 3.547 12.593 1.00 90.31 109 VAL A N 1
ATOM 792 C CA . VAL A 1 109 ? -15.639 2.596 11.786 1.00 90.31 109 VAL A CA 1
ATOM 793 C C . VAL A 1 109 ? -15.568 2.949 10.298 1.00 90.31 109 VAL A C 1
ATOM 795 O O . VAL A 1 109 ? -15.305 2.075 9.472 1.00 90.31 109 VAL A O 1
ATOM 798 N N . ARG A 1 110 ? -15.746 4.227 9.940 1.00 92.44 110 ARG A N 1
ATOM 799 C CA . ARG A 1 110 ? -15.721 4.678 8.539 1.00 92.44 110 ARG A CA 1
ATOM 800 C C . ARG A 1 110 ? -14.354 4.472 7.884 1.00 92.44 110 ARG A C 1
ATOM 802 O O . ARG A 1 110 ? -14.280 3.965 6.767 1.00 92.44 110 ARG A O 1
ATOM 809 N N . VAL A 1 111 ? -13.279 4.870 8.560 1.00 92.19 111 VAL A N 1
ATOM 810 C CA . VAL A 1 111 ? -11.906 4.765 8.040 1.00 92.19 111 VAL A CA 1
ATOM 811 C C . VAL A 1 111 ? -11.460 3.303 7.976 1.00 92.19 111 VAL A C 1
ATOM 813 O O . VAL A 1 111 ? -10.912 2.887 6.956 1.00 92.19 111 VAL A O 1
ATOM 816 N N . ALA A 1 112 ? -11.738 2.502 9.010 1.00 87.88 112 ALA A N 1
ATOM 817 C CA . ALA A 1 112 ? -11.393 1.080 9.026 1.00 87.88 112 ALA A CA 1
ATOM 818 C C . ALA A 1 112 ? -12.094 0.313 7.894 1.00 87.88 112 ALA A C 1
ATOM 820 O O . ALA A 1 112 ? -11.456 -0.483 7.204 1.00 87.88 112 ALA A O 1
ATOM 821 N N . ALA A 1 113 ? -13.377 0.598 7.643 1.00 84.50 113 ALA A N 1
ATOM 822 C CA . ALA A 1 113 ? -14.119 -0.011 6.542 1.00 84.50 113 ALA A CA 1
ATOM 823 C C . ALA A 1 113 ? -13.526 0.347 5.166 1.00 84.50 113 ALA A C 1
ATOM 825 O O . ALA A 1 113 ? -13.391 -0.526 4.310 1.00 84.50 113 ALA A O 1
ATOM 826 N N . ALA A 1 114 ? -13.130 1.608 4.964 1.00 87.50 114 ALA A N 1
ATOM 827 C CA . ALA A 1 114 ? -12.583 2.083 3.692 1.00 87.50 114 ALA A CA 1
ATOM 828 C C . ALA A 1 114 ? -11.146 1.603 3.412 1.00 87.50 114 ALA A C 1
ATOM 830 O O . ALA A 1 114 ? -10.745 1.513 2.252 1.00 87.50 114 ALA A O 1
ATOM 831 N N . HIS A 1 115 ? -10.363 1.297 4.451 1.00 85.12 115 HIS A N 1
ATOM 832 C CA . HIS A 1 115 ? -8.921 1.043 4.328 1.00 85.12 115 HIS A CA 1
ATOM 833 C C . HIS A 1 115 ? -8.463 -0.295 4.924 1.00 85.12 115 HIS A C 1
ATOM 835 O O . HIS A 1 115 ? -7.278 -0.466 5.209 1.00 85.12 115 HIS A O 1
ATOM 841 N N . ARG A 1 116 ? -9.368 -1.272 5.075 1.00 78.12 116 ARG A N 1
ATOM 842 C CA . ARG A 1 116 ? -9.098 -2.557 5.752 1.00 78.12 116 ARG A CA 1
ATOM 843 C C . ARG A 1 116 ? -7.841 -3.294 5.269 1.00 78.12 116 ARG A C 1
ATOM 845 O O . ARG A 1 116 ? -7.138 -3.893 6.073 1.00 78.12 116 ARG A O 1
ATOM 852 N N . GLN A 1 117 ? -7.548 -3.241 3.968 1.00 76.12 117 GLN A N 1
ATOM 853 C CA . GLN A 1 117 ? -6.405 -3.938 3.366 1.00 76.12 117 GLN A CA 1
ATOM 854 C C . GLN A 1 117 ? -5.072 -3.220 3.640 1.00 76.12 117 GLN A C 1
ATOM 856 O O . GLN A 1 117 ? -4.023 -3.852 3.648 1.00 76.12 117 GLN A O 1
ATOM 861 N N . ALA A 1 118 ? -5.098 -1.912 3.917 1.00 80.56 118 ALA A N 1
ATOM 862 C CA . ALA A 1 118 ? -3.893 -1.101 4.081 1.00 80.56 118 ALA A CA 1
ATOM 863 C C . ALA A 1 118 ? -3.283 -1.193 5.489 1.00 80.56 118 ALA A C 1
ATOM 865 O O . ALA A 1 118 ? -2.099 -0.914 5.668 1.00 80.56 118 ALA A O 1
ATOM 866 N N . CYS A 1 119 ? -4.061 -1.595 6.501 1.00 80.88 119 CYS A N 1
ATOM 867 C CA . CYS A 1 119 ? -3.585 -1.701 7.884 1.00 80.88 119 CYS A CA 1
ATOM 868 C C . CYS A 1 119 ? -2.390 -2.661 8.012 1.00 80.88 119 CYS A C 1
ATOM 870 O O . CYS A 1 119 ? -1.440 -2.385 8.748 1.00 80.88 119 CYS A O 1
ATOM 872 N N . GLY A 1 120 ? -2.437 -3.777 7.278 1.00 77.19 120 GLY A N 1
ATOM 873 C CA . GLY A 1 120 ? -1.436 -4.839 7.325 1.00 77.19 120 GLY A CA 1
ATOM 874 C C . GLY A 1 120 ? -0.061 -4.436 6.796 1.00 77.19 120 GLY A C 1
ATOM 875 O O . GLY A 1 120 ? 0.916 -5.060 7.191 1.00 77.19 120 GLY A O 1
ATOM 876 N N . GLU A 1 121 ? 0.038 -3.381 5.982 1.00 77.81 121 GLU A N 1
ATOM 877 C CA . GLU A 1 121 ? 1.321 -2.927 5.426 1.00 77.81 121 GLU A CA 1
ATOM 878 C C . GLU A 1 121 ? 2.280 -2.446 6.528 1.00 77.81 121 GLU A C 1
ATOM 880 O O . GLU A 1 121 ? 3.465 -2.764 6.498 1.00 77.81 121 GLU A O 1
ATOM 885 N N . CYS A 1 122 ? 1.770 -1.749 7.551 1.00 80.12 122 CYS A N 1
ATOM 886 C CA . CYS A 1 122 ? 2.582 -1.286 8.686 1.00 80.12 122 CYS A CA 1
ATOM 887 C C . CYS A 1 122 ? 2.351 -2.116 9.962 1.00 80.12 122 CYS A C 1
ATOM 889 O O . CYS A 1 122 ? 3.261 -2.275 10.777 1.00 80.12 122 CYS A O 1
ATOM 891 N N . HIS A 1 123 ? 1.140 -2.646 10.173 1.00 80.38 123 HIS A N 1
ATOM 892 C CA . HIS A 1 123 ? 0.756 -3.306 11.428 1.00 80.38 123 HIS A CA 1
ATOM 893 C C . HIS A 1 123 ? 0.829 -4.841 11.392 1.00 80.38 123 HIS A C 1
ATOM 895 O O . HIS A 1 123 ? 0.351 -5.469 12.334 1.00 80.38 123 HIS A O 1
ATOM 901 N N . ALA A 1 124 ? 1.469 -5.460 10.390 1.00 70.44 124 ALA A N 1
ATOM 902 C CA . ALA A 1 124 ? 1.507 -6.919 10.188 1.00 70.44 124 ALA A CA 1
ATOM 903 C C . ALA A 1 124 ? 1.778 -7.765 11.452 1.00 70.44 124 ALA A C 1
ATOM 905 O O . ALA A 1 124 ? 1.186 -8.828 11.610 1.00 70.44 124 ALA A O 1
ATOM 906 N N . VAL A 1 125 ? 2.654 -7.301 12.353 1.00 68.06 125 VAL A N 1
ATOM 907 C CA . VAL A 1 125 ? 3.051 -8.035 13.574 1.00 68.06 125 VAL A CA 1
ATOM 908 C C . VAL A 1 125 ? 2.220 -7.642 14.804 1.00 68.06 125 VAL A C 1
ATOM 910 O O . VAL A 1 125 ? 2.098 -8.417 15.747 1.00 68.06 125 VAL A O 1
ATOM 913 N N . ARG A 1 126 ? 1.650 -6.430 14.828 1.00 67.06 126 ARG A N 1
ATOM 914 C CA . ARG A 1 126 ? 0.955 -5.866 16.006 1.00 67.06 126 ARG A CA 1
ATOM 915 C C . ARG A 1 126 ? -0.558 -5.766 15.846 1.00 67.06 126 ARG A C 1
ATOM 917 O O . ARG A 1 126 ? -1.237 -5.325 16.770 1.00 67.06 126 ARG A O 1
ATOM 924 N N . PHE A 1 127 ? -1.084 -6.173 14.697 1.00 65.38 127 PHE A N 1
ATOM 925 C CA . PHE A 1 127 ? -2.509 -6.142 14.394 1.00 65.38 127 PHE A CA 1
ATOM 926 C C . PHE A 1 127 ? -3.329 -6.849 15.484 1.00 65.38 127 PHE A C 1
ATOM 928 O O . PHE A 1 127 ? -4.276 -6.282 16.024 1.00 65.38 127 PHE A O 1
ATOM 935 N N . ALA A 1 128 ? -2.864 -8.023 15.917 1.00 60.59 128 ALA A N 1
ATOM 936 C CA . ALA A 1 128 ? -3.506 -8.809 16.963 1.00 60.59 128 ALA A CA 1
ATOM 937 C C . ALA A 1 128 ? -3.431 -8.195 18.374 1.00 60.59 128 ALA A C 1
ATOM 939 O O . ALA A 1 128 ? -4.206 -8.598 19.224 1.00 60.59 128 ALA A O 1
ATOM 940 N N . SER A 1 129 ? -2.531 -7.247 18.664 1.00 66.62 129 SER A N 1
ATOM 941 C CA . SER A 1 129 ? -2.421 -6.658 20.012 1.00 66.62 129 SER A CA 1
ATOM 942 C C . SER A 1 129 ? -3.025 -5.264 20.130 1.00 66.62 129 SER A C 1
ATOM 944 O O . SER A 1 129 ? -3.423 -4.869 21.217 1.00 66.62 129 SER A O 1
ATOM 946 N N . GLN A 1 130 ? -3.109 -4.509 19.033 1.00 71.94 130 GLN A N 1
ATOM 947 C CA . GLN A 1 130 ? -3.671 -3.153 19.052 1.00 71.94 130 GLN A CA 1
ATOM 948 C C . GLN A 1 130 ? -5.152 -3.133 18.691 1.00 71.94 130 GLN A C 1
ATOM 950 O O . GLN A 1 130 ? -5.909 -2.338 19.241 1.00 71.94 130 GLN A O 1
ATOM 955 N N . CYS A 1 131 ? -5.572 -3.995 17.766 1.00 77.69 131 CYS A N 1
ATOM 956 C CA . CYS A 1 131 ? -6.957 -4.036 17.315 1.00 77.69 131 CYS A CA 1
ATOM 957 C C . CYS A 1 131 ? -7.791 -4.982 18.183 1.00 77.69 131 CYS A C 1
ATOM 959 O O . CYS A 1 131 ? -8.970 -4.710 18.411 1.00 77.69 131 CYS A O 1
ATOM 961 N N . ALA A 1 132 ? -7.179 -6.055 18.702 1.00 74.81 132 ALA A N 1
ATOM 962 C CA . ALA A 1 132 ? -7.928 -7.106 19.383 1.00 74.81 132 ALA A CA 1
ATOM 963 C C . ALA A 1 132 ? -8.432 -6.752 20.789 1.00 74.81 132 ALA A C 1
ATOM 965 O O . ALA A 1 132 ? -9.234 -7.490 21.353 1.00 74.81 132 ALA A O 1
ATOM 966 N N . GLU A 1 133 ? -8.002 -5.609 21.334 1.00 76.75 133 GLU A N 1
ATOM 967 C CA . GLU A 1 133 ? -8.562 -5.049 22.570 1.00 76.75 133 GLU A CA 1
ATOM 968 C C . GLU A 1 133 ? -10.071 -4.793 22.429 1.00 76.75 133 GLU A C 1
ATOM 970 O O . GLU A 1 133 ? -10.845 -5.023 23.354 1.00 76.75 133 GLU A O 1
ATOM 975 N N . CYS A 1 134 ? -10.498 -4.352 21.241 1.00 79.12 134 CYS A N 1
ATOM 976 C CA . CYS A 1 134 ? -11.901 -4.076 20.936 1.00 79.12 134 CYS A CA 1
ATOM 977 C C . CYS A 1 134 ? -12.500 -5.064 19.925 1.00 79.12 134 CYS A C 1
ATOM 979 O O . CYS A 1 134 ? -13.705 -5.294 19.963 1.00 79.12 134 CYS A O 1
ATOM 981 N N . HIS A 1 135 ? -11.686 -5.625 19.026 1.00 80.62 135 HIS A N 1
ATOM 982 C CA . HIS A 1 135 ? -12.130 -6.526 17.964 1.00 80.62 135 HIS A CA 1
ATOM 983 C C . HIS A 1 135 ? -11.804 -7.979 18.270 1.00 80.62 135 HIS A C 1
ATOM 985 O O . HIS A 1 135 ? -10.646 -8.359 18.416 1.00 80.62 135 HIS A O 1
ATOM 991 N N . ARG A 1 136 ? -12.808 -8.842 18.317 1.00 75.06 136 ARG A N 1
ATOM 992 C CA . ARG A 1 136 ? -12.551 -10.242 18.645 1.00 75.06 136 ARG A CA 1
ATOM 993 C C . ARG A 1 136 ? -12.061 -11.020 17.415 1.00 75.06 136 ARG A C 1
ATOM 995 O O . ARG A 1 136 ? -12.641 -10.857 16.345 1.00 75.06 136 ARG A O 1
ATOM 1002 N N . PRO A 1 137 ? -11.065 -11.920 17.543 1.00 67.12 137 PRO A N 1
ATOM 1003 C CA . PRO A 1 137 ? -10.543 -12.723 16.427 1.00 67.12 137 PRO A CA 1
ATOM 1004 C C . PRO A 1 137 ? -11.582 -13.566 15.665 1.00 67.12 137 PRO A C 1
ATOM 1006 O O . PRO A 1 137 ? -11.338 -13.993 14.540 1.00 67.12 137 PRO A O 1
ATOM 1009 N N . ASP A 1 138 ? -12.742 -13.839 16.265 1.00 69.25 138 ASP A N 1
ATOM 1010 C CA . ASP A 1 138 ? -13.840 -14.575 15.643 1.00 69.25 138 ASP A CA 1
ATOM 1011 C C . ASP A 1 138 ? -14.730 -13.719 14.725 1.00 69.25 138 ASP A C 1
ATOM 1013 O O . ASP A 1 138 ? -15.545 -14.290 13.990 1.00 69.25 138 ASP A O 1
ATOM 1017 N N . GLU A 1 139 ? -14.544 -12.393 14.701 1.00 71.00 139 GLU A N 1
ATOM 1018 C CA . GLU A 1 139 ? -15.276 -11.468 13.835 1.00 71.00 139 GLU A CA 1
ATOM 1019 C C . GLU A 1 139 ? -15.045 -11.773 12.344 1.00 71.00 139 GLU A C 1
ATOM 1021 O O . GLU A 1 139 ? -13.922 -11.937 11.861 1.00 71.00 139 GLU A O 1
ATOM 1026 N N . ALA A 1 140 ? -16.140 -11.824 11.581 1.00 63.25 140 ALA A N 1
ATOM 1027 C CA . ALA A 1 140 ? -16.145 -12.286 10.190 1.00 63.25 140 ALA A CA 1
ATOM 1028 C C . ALA A 1 140 ? -15.211 -11.491 9.255 1.00 63.25 140 ALA A C 1
ATOM 1030 O O . ALA A 1 140 ? -14.689 -12.038 8.284 1.00 63.25 140 ALA A O 1
ATOM 1031 N N . TRP A 1 141 ? -14.972 -10.208 9.538 1.00 61.94 141 TRP A N 1
ATOM 1032 C CA . TRP A 1 141 ? -14.126 -9.353 8.704 1.00 61.94 141 TRP A CA 1
ATOM 1033 C C . TRP A 1 141 ? -12.617 -9.566 8.944 1.00 61.94 141 TRP A C 1
ATOM 1035 O O . TRP A 1 141 ? -11.837 -9.255 8.040 1.00 61.94 141 TRP A O 1
ATOM 1045 N N . LEU A 1 142 ? -12.205 -10.134 10.090 1.00 60.06 142 LEU A N 1
ATOM 1046 C CA . LEU A 1 142 ? -10.814 -10.535 10.358 1.00 60.06 142 LEU A CA 1
ATOM 1047 C C . LEU A 1 142 ? -10.448 -11.807 9.587 1.00 60.06 142 LEU A C 1
ATOM 1049 O O . LEU A 1 142 ? -9.439 -11.830 8.889 1.00 60.06 142 LEU A O 1
ATOM 1053 N N . LYS A 1 143 ? -11.330 -12.814 9.601 1.00 55.81 143 LYS A N 1
ATOM 1054 C CA . LYS A 1 143 ? -11.144 -14.076 8.855 1.00 55.81 143 LYS A CA 1
ATOM 1055 C C . LYS A 1 143 ? -11.021 -13.863 7.344 1.00 55.81 143 LYS A C 1
ATOM 1057 O O . LYS A 1 143 ? -10.257 -14.546 6.673 1.00 55.81 143 LYS A O 1
ATOM 1062 N N . ALA A 1 144 ? -11.745 -12.880 6.810 1.00 52.41 144 ALA A N 1
ATOM 1063 C CA . ALA A 1 144 ? -11.660 -12.495 5.403 1.00 52.41 144 ALA A CA 1
ATOM 1064 C C . ALA A 1 144 ? -10.360 -11.743 5.039 1.00 52.41 144 ALA A C 1
ATOM 1066 O O . ALA A 1 144 ? -10.070 -11.604 3.862 1.00 52.41 144 ALA A O 1
ATOM 1067 N N . ALA A 1 145 ? -9.583 -11.240 6.008 1.00 48.88 145 ALA A N 1
ATOM 1068 C CA . ALA A 1 145 ? -8.294 -10.587 5.747 1.00 48.88 145 ALA A CA 1
ATOM 1069 C C . ALA A 1 145 ? -7.104 -11.571 5.748 1.00 48.88 145 ALA A C 1
ATOM 1071 O O . ALA A 1 145 ? -6.037 -11.238 5.237 1.00 48.88 145 ALA A O 1
ATOM 1072 N N . GLU A 1 146 ? -7.272 -12.773 6.309 1.00 49.75 146 GLU A N 1
ATOM 1073 C CA . GLU A 1 146 ? -6.226 -13.806 6.387 1.00 49.75 146 GLU A CA 1
ATOM 1074 C C . GLU A 1 146 ? -6.209 -14.748 5.171 1.00 49.75 146 GLU A C 1
ATOM 1076 O O . GLU A 1 146 ? -5.170 -15.330 4.870 1.00 49.75 146 GLU A O 1
ATOM 1081 N N . GLY A 1 147 ? -7.331 -14.877 4.452 1.00 40.12 147 GLY A N 1
ATOM 1082 C CA . GLY A 1 147 ? -7.493 -15.792 3.311 1.00 40.12 147 GLY A CA 1
ATOM 1083 C C . GLY A 1 147 ? -6.973 -15.286 1.958 1.00 40.12 147 GLY A C 1
ATOM 1084 O O . GLY A 1 147 ? -7.107 -15.998 0.969 1.00 40.12 147 GLY A O 1
ATOM 1085 N N . GLU A 1 148 ? -6.392 -14.085 1.906 1.00 40.94 148 GLU A N 1
ATOM 1086 C CA . GLU A 1 148 ? -5.987 -13.399 0.665 1.00 40.94 148 GLU A CA 1
ATOM 1087 C C . GLU A 1 148 ? -4.482 -13.065 0.630 1.00 40.94 148 GLU A C 1
ATOM 1089 O O . GLU A 1 148 ? -4.067 -12.052 0.066 1.00 40.94 148 GLU A O 1
ATOM 1094 N N . ARG A 1 149 ? -3.660 -13.908 1.271 1.00 38.50 149 ARG A N 1
ATOM 1095 C CA . ARG A 1 149 ? -2.189 -13.847 1.221 1.00 38.50 149 ARG A CA 1
ATOM 1096 C C . ARG A 1 149 ? -1.593 -14.864 0.262 1.00 38.50 149 ARG A C 1
ATOM 1098 O O . ARG A 1 149 ? -1.976 -16.049 0.357 1.00 38.50 149 ARG A O 1
#

Foldseek 3Di:
DDDDDPPPPVVVVVVVVVVVVVPPPPDPPDPQVPPVPVCVPCVVPDPPCPDPVCVVPVVVVVCVVPVVVVVVRDDPVVVCVDLVPPDPPLPDPLLLCLPPDPSSVVSVVVSCVVQVQPCCSHCVPPCCPRVCVPDPCPDPSNVVNVVPD